Protein AF-X1RVW7-F1 (afdb_monomer_lite)

Radius of gyration: 11.35 Å; chains: 1; bounding box: 21×27×27 Å

pLDDT: mean 82.16, std 9.98, range [51.47, 90.44]

Secondary structure (DSSP, 8-state):
------GGGGSBPPTTTSSS-BGGG----TT---TT-----

Sequence (41 aa):
MPPELKIRDWLPQEPDQGPPLPEFLNIYWPWYTPPGAEFSV

Foldseek 3Di:
DPDDDDPQQQAFDDPQFDDRGGVVVVHGDPPHDDPPDDDDD

Organism: NCBI:txid412755

Structure (mmCIF, N/CA/C/O backbone):
data_AF-X1RVW7-F1
#
_entry.id   AF-X1RVW7-F1
#
loop_
_atom_site.group_PDB
_atom_site.id
_atom_site.type_symbol
_atom_site.label_atom_id
_atom_site.label_alt_id
_atom_site.label_comp_id
_atom_site.label_asym_id
_atom_site.label_entity_id
_atom_site.label_seq_id
_atom_site.pdbx_PDB_ins_code
_atom_site.Cartn_x
_atom_site.Cartn_y
_atom_site.Cartn_z
_atom_site.occupancy
_atom_site.B_iso_or_equiv
_atom_site.auth_seq_id
_atom_site.auth_comp_id
_atom_site.auth_asym_id
_atom_site.auth_atom_id
_atom_site.pdbx_PDB_model_num
ATOM 1 N N . MET A 1 1 ? 9.649 -22.948 7.101 1.00 51.47 1 MET A N 1
ATOM 2 C CA . MET A 1 1 ? 10.105 -22.342 5.834 1.00 51.47 1 MET A CA 1
ATOM 3 C C . MET A 1 1 ? 9.742 -20.873 5.886 1.00 51.47 1 MET A C 1
ATOM 5 O O . MET A 1 1 ? 8.617 -20.602 6.293 1.00 51.47 1 MET A O 1
ATOM 9 N N . PRO A 1 2 ? 10.649 -19.940 5.560 1.00 60.75 2 PRO A N 1
ATOM 10 C CA . PRO A 1 2 ? 10.217 -18.576 5.283 1.00 60.75 2 PRO A CA 1
ATOM 11 C C . PRO A 1 2 ? 9.185 -18.607 4.137 1.00 60.75 2 PRO A C 1
ATOM 13 O O . PRO A 1 2 ? 9.269 -19.504 3.293 1.00 60.75 2 PRO A O 1
ATOM 16 N N . PRO A 1 3 ? 8.193 -17.704 4.126 1.00 70.94 3 PRO A N 1
ATOM 17 C CA . PRO A 1 3 ? 7.227 -17.629 3.035 1.00 70.94 3 PRO A CA 1
ATOM 18 C C . PRO A 1 3 ? 7.952 -17.398 1.701 1.00 70.94 3 PRO A C 1
ATOM 20 O O . PRO A 1 3 ? 8.916 -16.634 1.636 1.00 70.94 3 PRO A O 1
ATOM 23 N N . GLU A 1 4 ? 7.513 -18.082 0.644 1.00 83.38 4 GLU A N 1
ATOM 24 C CA . GLU A 1 4 ? 8.056 -17.884 -0.702 1.00 83.38 4 GLU A CA 1
ATOM 25 C C . GLU A 1 4 ? 7.622 -16.509 -1.226 1.00 83.38 4 GLU A C 1
ATOM 27 O O . GLU A 1 4 ? 6.457 -16.310 -1.570 1.00 83.38 4 GLU A O 1
ATOM 32 N N . LEU A 1 5 ? 8.559 -15.556 -1.269 1.00 82.50 5 LEU A N 1
ATOM 33 C CA . LEU A 1 5 ? 8.324 -14.230 -1.841 1.00 82.50 5 LEU A CA 1
ATOM 34 C C . LEU A 1 5 ? 8.226 -14.314 -3.369 1.00 82.50 5 LEU A C 1
ATOM 36 O O . LEU A 1 5 ? 9.081 -14.907 -4.035 1.00 82.50 5 LEU A O 1
ATOM 40 N N . LYS A 1 6 ? 7.202 -13.679 -3.934 1.00 85.81 6 LYS A N 1
ATOM 41 C CA . LYS A 1 6 ? 6.978 -13.528 -5.376 1.00 85.81 6 LYS A CA 1
ATOM 42 C C . LYS A 1 6 ? 7.609 -12.232 -5.871 1.00 85.81 6 LYS A C 1
ATOM 44 O O . LYS A 1 6 ? 7.798 -11.293 -5.115 1.00 85.81 6 LYS A O 1
ATOM 49 N N . ILE A 1 7 ? 7.867 -12.140 -7.179 1.00 83.88 7 ILE A N 1
ATOM 50 C CA . ILE A 1 7 ? 8.413 -10.926 -7.823 1.00 83.88 7 ILE A CA 1
ATOM 51 C C . ILE A 1 7 ? 7.592 -9.675 -7.477 1.00 83.88 7 ILE A C 1
ATOM 53 O O . ILE A 1 7 ? 8.167 -8.618 -7.245 1.00 83.88 7 ILE A O 1
ATOM 57 N N . ARG A 1 8 ? 6.261 -9.803 -7.403 1.00 82.06 8 ARG A N 1
ATOM 58 C CA . ARG A 1 8 ? 5.361 -8.708 -7.027 1.00 82.06 8 ARG A CA 1
ATOM 59 C C . ARG A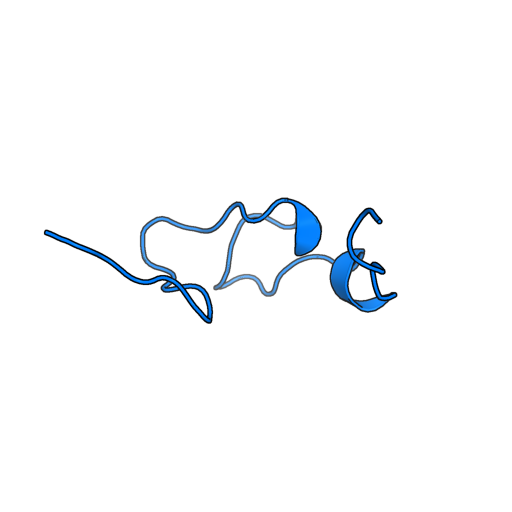 1 8 ? 5.673 -8.134 -5.645 1.00 82.06 8 ARG A C 1
ATOM 61 O O . ARG A 1 8 ? 5.606 -6.927 -5.485 1.00 82.06 8 ARG A O 1
ATOM 68 N N . ASP A 1 9 ? 6.101 -8.966 -4.702 1.00 83.56 9 ASP A N 1
ATOM 69 C CA . ASP A 1 9 ? 6.376 -8.532 -3.332 1.00 83.56 9 ASP A CA 1
ATOM 70 C C . ASP A 1 9 ? 7.584 -7.589 -3.259 1.00 83.56 9 ASP A C 1
ATOM 72 O O . ASP A 1 9 ? 7.731 -6.850 -2.289 1.00 83.56 9 ASP A O 1
ATOM 76 N N . TRP A 1 10 ? 8.438 -7.607 -4.289 1.00 85.00 10 TRP A N 1
ATOM 77 C CA . TRP A 1 10 ? 9.589 -6.719 -4.457 1.00 85.00 10 TRP A CA 1
ATOM 78 C C . TRP A 1 10 ? 9.248 -5.417 -5.185 1.00 85.00 10 TRP A C 1
ATOM 80 O O . 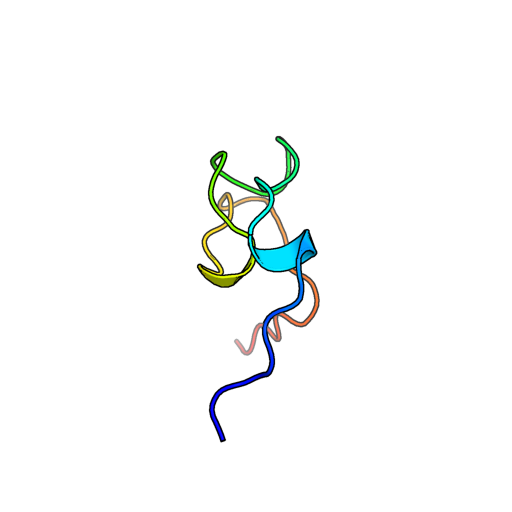TRP A 1 10 ? 10.062 -4.491 -5.172 1.00 85.00 10 TRP A O 1
ATOM 90 N N . LEU A 1 11 ? 8.091 -5.349 -5.848 1.00 89.69 11 LEU A N 1
ATOM 91 C CA . LEU A 1 11 ? 7.637 -4.129 -6.501 1.00 89.69 11 LEU A CA 1
ATOM 92 C C . LEU A 1 11 ? 7.144 -3.131 -5.445 1.00 89.69 11 LEU A C 1
ATOM 94 O O . LEU A 1 11 ? 6.674 -3.542 -4.381 1.00 89.69 11 LEU A O 1
ATOM 98 N N . PRO A 1 12 ? 7.256 -1.820 -5.715 1.00 88.38 12 PRO A N 1
ATOM 99 C CA . PRO A 1 12 ? 6.644 -0.815 -4.862 1.00 88.38 12 PRO A CA 1
ATOM 100 C C . PRO A 1 12 ? 5.138 -1.053 -4.728 1.00 88.38 12 PRO A C 1
ATOM 102 O O . PRO A 1 12 ? 4.481 -1.424 -5.700 1.00 88.38 12 PRO A O 1
ATOM 105 N N . GLN A 1 13 ? 4.608 -0.783 -3.539 1.00 89.25 13 GLN A N 1
ATOM 106 C CA . GLN A 1 13 ?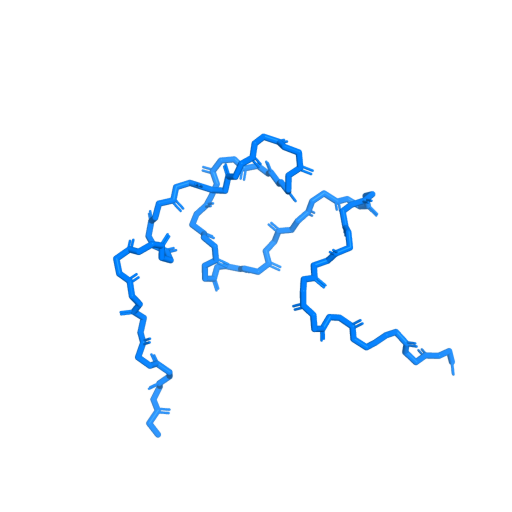 3.172 -0.649 -3.308 1.00 89.25 13 GLN A CA 1
ATOM 107 C C . GLN A 1 13 ? 2.540 0.425 -4.210 1.00 89.25 13 GLN A C 1
ATOM 109 O O . GLN A 1 13 ? 3.200 1.401 -4.590 1.00 89.25 13 GLN A O 1
ATOM 114 N N . GLU A 1 14 ? 1.245 0.274 -4.500 1.00 89.69 14 GLU A N 1
ATOM 115 C CA . GLU A 1 14 ? 0.464 1.329 -5.146 1.00 89.69 14 GLU A CA 1
ATOM 116 C C . GLU A 1 14 ? 0.382 2.571 -4.231 1.00 89.69 14 GLU A C 1
ATOM 118 O O . GLU A 1 14 ? 0.409 2.442 -3.000 1.00 89.69 14 GLU A O 1
ATOM 123 N N . PRO A 1 15 ? 0.278 3.795 -4.790 1.00 89.12 15 PRO A N 1
ATOM 124 C CA . PRO A 1 15 ? 0.382 5.035 -4.011 1.00 89.12 15 PRO A CA 1
ATOM 125 C C . PRO A 1 15 ? -0.631 5.185 -2.865 1.00 89.12 15 PRO A C 1
ATOM 127 O O . PRO A 1 15 ? -0.368 5.896 -1.892 1.00 89.12 15 PRO A O 1
ATOM 130 N N . ASP A 1 16 ? -1.796 4.550 -2.983 1.00 90.44 16 ASP A N 1
ATOM 131 C CA . ASP A 1 16 ? -2.869 4.572 -1.989 1.00 90.44 16 ASP A CA 1
ATOM 132 C C . ASP A 1 16 ? -2.677 3.548 -0.859 1.00 90.44 16 ASP A C 1
ATOM 134 O O . ASP A 1 16 ? -3.289 3.695 0.203 1.00 90.44 16 ASP A O 1
ATOM 138 N N . GLN A 1 17 ? -1.796 2.564 -1.046 1.00 89.50 17 GLN A N 1
ATOM 139 C CA . GLN A 1 17 ? -1.533 1.493 -0.083 1.00 89.50 17 GLN A CA 1
ATOM 140 C C . GLN A 1 17 ? -0.489 1.899 0.959 1.00 89.50 17 GLN A C 1
ATOM 142 O O . GLN A 1 17 ? -0.622 1.574 2.140 1.00 89.50 17 GLN A O 1
ATOM 147 N N . GLY A 1 18 ? 0.531 2.654 0.555 1.00 88.19 18 GLY A N 1
ATOM 148 C CA . GLY A 1 18 ? 1.644 2.968 1.441 1.00 88.19 18 GLY A CA 1
ATOM 149 C C . GLY A 1 18 ? 2.718 3.849 0.810 1.00 88.19 18 GLY A C 1
ATOM 150 O O . GLY A 1 18 ? 2.578 4.321 -0.321 1.00 88.19 18 GLY A O 1
ATOM 151 N N . PRO A 1 19 ? 3.817 4.100 1.541 1.00 88.81 19 PRO A N 1
ATOM 152 C CA . PRO A 1 19 ? 5.040 4.606 0.928 1.00 88.81 19 PRO A CA 1
ATOM 153 C C . PRO A 1 19 ? 5.528 3.633 -0.167 1.00 88.81 19 PRO A C 1
ATOM 155 O O . PRO A 1 19 ? 5.193 2.450 -0.108 1.00 88.81 19 PRO A O 1
ATOM 158 N N . PRO A 1 20 ? 6.350 4.089 -1.136 1.00 89.12 20 PRO A N 1
ATOM 159 C CA . PRO A 1 20 ? 6.849 3.269 -2.246 1.00 89.12 20 PRO A CA 1
ATOM 160 C C . PRO A 1 20 ? 7.905 2.261 -1.763 1.00 89.12 20 PRO A C 1
ATOM 162 O O . PRO A 1 20 ? 9.097 2.366 -2.053 1.00 89.12 20 PRO A O 1
ATOM 165 N N . LEU A 1 21 ? 7.451 1.301 -0.967 1.00 88.88 21 LEU A N 1
ATOM 166 C CA . LEU A 1 21 ? 8.205 0.227 -0.351 1.00 88.88 21 LEU A CA 1
ATOM 167 C C . LEU A 1 21 ? 7.696 -1.118 -0.888 1.00 88.88 21 LEU A C 1
ATOM 169 O O . LEU A 1 21 ? 6.528 -1.205 -1.268 1.00 88.88 21 LEU A O 1
ATOM 173 N N . PRO A 1 22 ? 8.534 -2.167 -0.886 1.00 87.38 22 PRO A N 1
ATOM 174 C CA . PRO A 1 22 ? 8.104 -3.528 -1.199 1.00 87.38 22 PRO A CA 1
ATOM 175 C C . PRO A 1 22 ? 6.894 -3.990 -0.366 1.00 87.38 22 PRO A C 1
ATOM 177 O O . PRO A 1 22 ? 6.846 -3.724 0.841 1.00 87.38 22 PRO A O 1
ATOM 180 N N . GLU A 1 23 ? 5.951 -4.722 -0.977 1.00 84.00 23 GLU A N 1
ATOM 181 C CA . GLU A 1 23 ? 4.753 -5.245 -0.289 1.00 84.00 23 GLU A CA 1
ATOM 182 C C . GLU A 1 23 ? 5.125 -6.158 0.905 1.00 84.00 23 GLU A C 1
ATOM 184 O O . GLU A 1 23 ? 4.434 -6.143 1.925 1.00 84.00 23 GLU A O 1
ATOM 189 N N . PHE A 1 24 ? 6.253 -6.889 0.849 1.00 85.00 24 PHE A N 1
ATOM 190 C CA . PHE A 1 24 ? 6.656 -7.820 1.923 1.00 85.00 24 PHE A CA 1
ATOM 191 C C . PHE A 1 24 ? 6.961 -7.149 3.270 1.00 85.00 24 PHE A C 1
ATOM 193 O O . PHE A 1 24 ? 6.997 -7.827 4.299 1.00 85.00 24 PHE A O 1
ATOM 200 N N . LEU A 1 25 ? 7.218 -5.836 3.281 1.00 85.62 25 LEU A N 1
ATOM 201 C CA . LEU A 1 25 ? 7.480 -5.098 4.517 1.00 85.62 25 LEU A CA 1
ATOM 202 C C . LEU A 1 25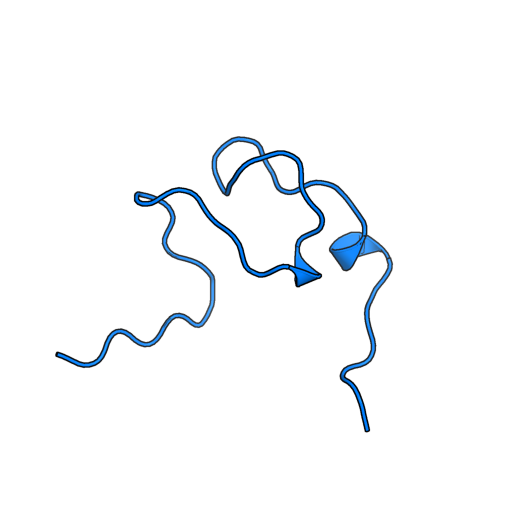 ? 6.209 -4.885 5.347 1.00 85.62 25 LEU A C 1
ATOM 204 O O . LEU A 1 25 ? 6.324 -4.603 6.538 1.00 85.62 25 LEU A O 1
ATOM 208 N N . ASN A 1 26 ? 5.022 -5.049 4.750 1.00 84.75 26 ASN A N 1
ATOM 209 C CA . ASN A 1 26 ? 3.728 -4.951 5.428 1.00 84.75 26 ASN A CA 1
ATOM 210 C C . ASN A 1 26 ? 3.522 -3.605 6.164 1.00 84.75 26 ASN A C 1
ATOM 212 O O . ASN A 1 26 ? 2.910 -3.545 7.231 1.00 84.75 26 ASN A O 1
ATOM 216 N N . ILE A 1 27 ? 4.079 -2.524 5.603 1.00 86.69 27 ILE A N 1
ATOM 217 C CA . ILE A 1 27 ? 3.955 -1.144 6.093 1.00 86.69 27 ILE A CA 1
ATOM 218 C C . ILE A 1 27 ? 3.010 -0.398 5.157 1.00 86.69 27 ILE A C 1
ATOM 220 O O . ILE A 1 27 ? 3.321 -0.241 3.977 1.00 86.69 27 ILE A O 1
ATOM 224 N N . TYR A 1 28 ? 1.910 0.110 5.708 1.00 89.12 28 TYR A N 1
ATOM 225 C CA . TYR A 1 28 ? 0.836 0.765 4.964 1.00 89.12 28 TYR A CA 1
ATOM 226 C C . TYR A 1 28 ? 0.521 2.152 5.520 1.00 89.12 28 TYR A C 1
ATOM 228 O O . TYR A 1 28 ? 0.899 2.491 6.647 1.00 89.12 28 TYR A O 1
ATOM 236 N N . TRP A 1 29 ? -0.208 2.954 4.745 1.00 88.75 29 TRP A N 1
ATOM 237 C CA . TRP A 1 29 ? -0.787 4.189 5.264 1.00 88.75 29 TRP A CA 1
ATOM 238 C C . TRP A 1 29 ? -1.845 3.908 6.346 1.00 88.75 29 TRP A C 1
ATOM 240 O O . TRP A 1 29 ? -2.576 2.927 6.230 1.00 88.75 29 TRP A O 1
ATOM 250 N N . PRO A 1 30 ? -2.023 4.793 7.349 1.00 87.94 30 PRO A N 1
ATOM 251 C CA . PRO A 1 30 ? -3.014 4.596 8.415 1.00 87.94 30 PRO A CA 1
ATOM 252 C C . PRO A 1 30 ? -4.467 4.440 7.941 1.00 87.94 30 PRO A C 1
ATOM 254 O O . PRO A 1 30 ? -5.298 3.922 8.678 1.00 87.94 30 PRO A O 1
ATOM 257 N N . TRP A 1 31 ? -4.790 4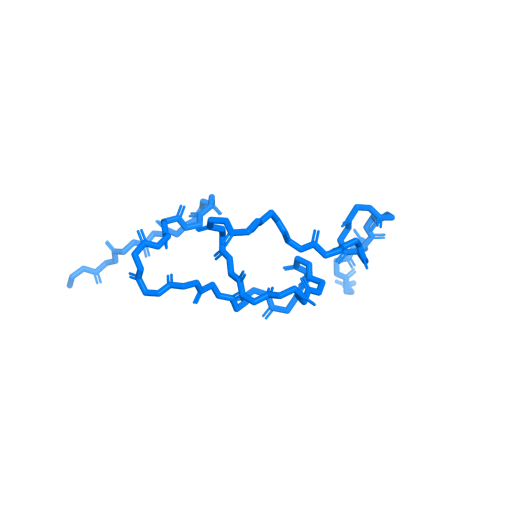.924 6.739 1.00 86.75 31 TRP A N 1
ATOM 258 C CA . TRP A 1 31 ? -6.122 4.828 6.137 1.00 86.75 31 TRP A CA 1
ATOM 259 C C . TRP A 1 31 ? -6.303 3.602 5.233 1.00 86.75 31 TRP A C 1
ATOM 261 O O . TRP A 1 31 ? -7.429 3.316 4.827 1.00 86.75 31 TRP A O 1
ATOM 271 N N . TYR A 1 32 ? -5.228 2.887 4.891 1.00 88.94 32 TYR A N 1
ATOM 272 C CA . TYR A 1 32 ? -5.306 1.700 4.048 1.00 88.94 32 TYR A CA 1
ATOM 273 C C . TYR A 1 32 ? -5.626 0.471 4.900 1.00 88.94 32 TYR A C 1
ATOM 275 O O . TYR A 1 32 ? -4.970 0.208 5.905 1.00 88.94 32 TYR A O 1
ATOM 283 N N . THR A 1 33 ? -6.641 -0.290 4.494 1.00 88.94 33 THR A N 1
ATOM 284 C CA . THR A 1 33 ? -6.985 -1.573 5.120 1.00 88.94 33 THR A CA 1
ATOM 285 C C . THR A 1 33 ? -6.307 -2.687 4.328 1.00 88.94 33 THR A C 1
ATOM 287 O O . THR A 1 33 ? -6.775 -2.997 3.228 1.00 88.94 33 THR A O 1
ATOM 290 N N . PRO A 1 34 ? -5.208 -3.283 4.825 1.00 85.31 34 PRO A N 1
ATOM 291 C CA . PRO A 1 34 ? -4.501 -4.279 4.049 1.00 85.31 34 PRO A CA 1
ATOM 292 C C . PRO A 1 34 ? -5.297 -5.589 3.966 1.00 85.31 34 PRO A C 1
ATOM 294 O O . PRO A 1 34 ? -6.038 -5.935 4.895 1.00 85.31 34 PRO A O 1
ATOM 297 N N . PRO A 1 35 ? -5.158 -6.340 2.860 1.00 81.12 35 PRO A N 1
ATOM 298 C CA . PRO A 1 35 ? -5.827 -7.623 2.697 1.00 81.12 35 PRO A CA 1
ATOM 299 C C . PRO A 1 35 ? -5.435 -8.585 3.823 1.00 81.12 35 PRO A C 1
ATOM 301 O O . PRO A 1 35 ? -4.256 -8.855 4.028 1.00 81.12 35 PRO A O 1
ATOM 304 N N . GLY A 1 36 ? -6.420 -9.114 4.547 1.00 79.56 36 GLY A N 1
ATOM 305 C CA . GLY A 1 36 ? -6.177 -10.054 5.645 1.00 79.56 36 GLY A CA 1
ATOM 306 C C . GLY A 1 36 ? -5.865 -9.411 6.999 1.00 79.56 36 GLY A C 1
ATOM 307 O O . GLY A 1 36 ? -5.537 -10.138 7.933 1.00 79.56 36 GLY A O 1
ATOM 308 N N . ALA A 1 37 ? -5.990 -8.087 7.148 1.00 77.69 37 ALA A N 1
ATOM 309 C CA . ALA A 1 37 ? -6.021 -7.486 8.478 1.00 77.69 37 ALA A CA 1
ATOM 310 C C . ALA A 1 37 ? -7.290 -7.907 9.230 1.00 77.69 37 ALA A C 1
ATOM 312 O O . ALA A 1 37 ? -8.390 -7.429 8.951 1.00 77.69 37 ALA A O 1
ATOM 313 N N . GLU A 1 38 ? -7.121 -8.790 10.210 1.00 70.06 38 GLU A N 1
ATOM 314 C CA . GLU A 1 38 ? -8.128 -9.049 11.233 1.00 70.06 38 GLU A CA 1
ATOM 315 C C . GLU A 1 38 ? -7.919 -8.052 12.376 1.00 70.06 38 GLU A C 1
ATOM 317 O O . GLU A 1 38 ? -6.953 -8.134 13.135 1.00 70.06 38 GLU A O 1
ATOM 322 N N . PHE A 1 39 ? -8.813 -7.070 12.482 1.00 64.19 39 PHE A N 1
ATOM 323 C CA . PHE A 1 39 ? -8.840 -6.161 13.623 1.00 64.19 39 PHE A CA 1
ATOM 324 C C . PHE A 1 39 ? -9.695 -6.787 14.725 1.00 64.19 39 PHE A C 1
ATOM 326 O O . PHE A 1 39 ? -10.920 -6.822 14.624 1.00 64.19 39 PHE A O 1
ATOM 333 N N . SER A 1 40 ? -9.047 -7.281 15.776 1.00 59.72 40 SER A N 1
ATOM 334 C CA . SER A 1 40 ? -9.718 -7.690 17.014 1.00 59.72 40 SER A CA 1
ATOM 335 C C . SER A 1 40 ? -9.736 -6.504 17.978 1.00 59.72 40 SER A C 1
ATOM 337 O O . SER A 1 40 ? -8.686 -5.905 18.216 1.00 59.72 40 SER A O 1
ATOM 339 N N . VAL A 1 41 ? -10.920 -6.151 18.489 1.00 56.50 41 VAL A N 1
ATOM 340 C CA . VAL 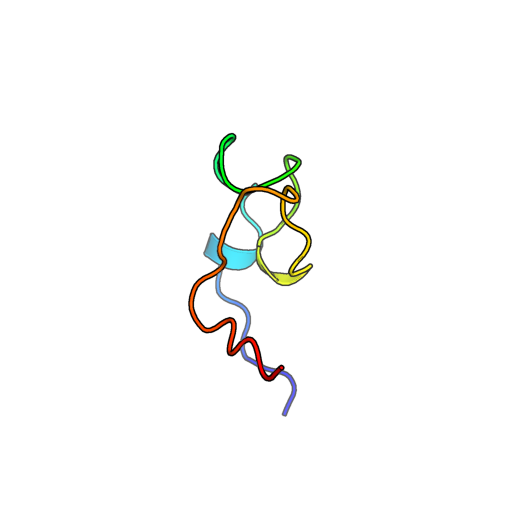A 1 41 ? -11.109 -5.114 19.524 1.00 56.50 41 VAL A CA 1
ATOM 341 C C . VAL A 1 41 ? -10.820 -5.690 20.903 1.00 56.50 41 VAL A C 1
ATOM 343 O O . VAL A 1 41 ? -11.282 -6.825 21.160 1.00 56.50 41 VAL A O 1
#